Protein AF-A0A4P6JP90-F1 (afdb_monomer)

Structure (mmCIF, N/CA/C/O backbone):
data_AF-A0A4P6JP90-F1
#
_entry.id   AF-A0A4P6JP90-F1
#
loop_
_atom_site.group_PDB
_atom_site.id
_atom_site.type_symbol
_atom_site.label_atom_id
_atom_site.label_alt_id
_atom_site.label_comp_id
_atom_site.label_asym_id
_atom_site.label_entity_id
_atom_site.label_seq_id
_atom_site.pdbx_PDB_ins_code
_atom_site.Cartn_x
_atom_site.Cartn_y
_atom_site.Cartn_z
_atom_site.occupancy
_atom_site.B_iso_or_equiv
_atom_site.auth_seq_id
_atom_site.auth_comp_id
_atom_site.auth_asym_id
_atom_site.auth_atom_id
_atom_site.pdbx_PDB_model_num
ATOM 1 N N . MET A 1 1 ? -31.445 -18.723 0.556 1.00 42.91 1 MET A N 1
ATOM 2 C CA . MET A 1 1 ? -30.186 -18.191 1.125 1.00 42.91 1 MET A CA 1
ATOM 3 C C . MET A 1 1 ? -29.006 -19.052 0.667 1.00 42.91 1 MET A C 1
ATOM 5 O O . MET A 1 1 ? -28.596 -19.940 1.398 1.00 42.91 1 MET A O 1
ATOM 9 N N . LYS A 1 2 ? -28.521 -18.875 -0.571 1.00 52.81 2 LYS A N 1
ATOM 10 C CA . LYS A 1 2 ? -27.342 -19.593 -1.118 1.00 52.81 2 LYS A CA 1
ATOM 11 C C . LYS A 1 2 ? -26.565 -18.796 -2.185 1.00 52.81 2 LYS A C 1
ATOM 13 O O . LYS A 1 2 ? -25.630 -19.324 -2.766 1.00 52.81 2 LYS A O 1
ATOM 18 N N . GLU A 1 3 ? -26.945 -17.544 -2.440 1.00 55.09 3 GLU A N 1
ATOM 19 C CA . GLU A 1 3 ? -26.329 -16.702 -3.480 1.00 55.09 3 GLU A CA 1
ATOM 20 C C . GLU A 1 3 ? -25.105 -15.945 -2.941 1.00 55.09 3 GLU A C 1
ATOM 22 O O . GLU A 1 3 ? -24.091 -15.839 -3.621 1.00 55.09 3 GLU A O 1
ATOM 27 N N . ASN A 1 4 ? -25.132 -15.563 -1.660 1.00 58.03 4 ASN A N 1
ATOM 28 C CA . ASN A 1 4 ? -24.069 -14.778 -1.025 1.00 58.03 4 ASN A CA 1
ATOM 29 C C . ASN A 1 4 ? -22.713 -15.514 -0.964 1.00 58.03 4 ASN A C 1
ATOM 31 O O . ASN A 1 4 ? -21.666 -14.912 -1.156 1.00 58.03 4 ASN A O 1
ATOM 35 N N . THR A 1 5 ? -22.706 -16.832 -0.744 1.00 58.69 5 THR A N 1
ATOM 36 C CA . THR A 1 5 ? -21.463 -17.622 -0.717 1.00 58.69 5 THR A CA 1
ATOM 37 C C . THR A 1 5 ? -20.848 -17.801 -2.100 1.00 58.69 5 THR A C 1
ATOM 39 O O . THR A 1 5 ? -19.629 -17.857 -2.207 1.00 58.69 5 THR A O 1
ATOM 42 N N . SER A 1 6 ? -21.661 -17.875 -3.157 1.00 72.06 6 SER A N 1
ATOM 43 C CA . SER A 1 6 ? -21.149 -18.004 -4.526 1.00 72.06 6 SER A CA 1
ATOM 44 C C . SER A 1 6 ? -20.498 -16.705 -4.997 1.00 72.06 6 SER A C 1
ATOM 46 O O . SER A 1 6 ? -19.433 -16.743 -5.606 1.00 72.06 6 SER A O 1
ATOM 48 N N . GLU A 1 7 ? -21.105 -15.560 -4.684 1.00 72.69 7 GLU A N 1
ATOM 49 C CA . GLU A 1 7 ? -20.543 -14.244 -5.008 1.00 72.69 7 GLU A CA 1
ATOM 50 C C . GLU A 1 7 ? -19.234 -13.991 -4.259 1.00 72.69 7 GLU A C 1
ATOM 52 O O . GLU A 1 7 ? -18.255 -13.555 -4.860 1.00 72.69 7 GLU A O 1
ATOM 57 N N . VAL A 1 8 ? -19.175 -14.348 -2.972 1.00 79.31 8 VAL A N 1
ATOM 58 C CA . VAL A 1 8 ? -17.951 -14.224 -2.168 1.00 79.31 8 VAL A CA 1
ATOM 59 C C . VAL A 1 8 ? -16.829 -15.113 -2.711 1.00 79.31 8 VAL A C 1
ATOM 61 O O . VAL A 1 8 ? -15.691 -14.662 -2.807 1.00 79.31 8 VAL A O 1
ATOM 64 N N . VAL A 1 9 ? -17.130 -16.350 -3.118 1.00 81.19 9 VAL A N 1
ATOM 65 C CA . VAL A 1 9 ? -16.130 -17.261 -3.705 1.00 81.19 9 VAL A CA 1
ATOM 66 C C . VAL A 1 9 ? -15.599 -16.728 -5.037 1.00 81.19 9 VAL A C 1
ATOM 68 O O . VAL A 1 9 ? -14.396 -16.774 -5.269 1.00 81.19 9 VAL A O 1
ATOM 71 N N . GLN A 1 10 ? -16.462 -16.164 -5.885 1.00 80.25 10 GLN A N 1
ATOM 72 C CA . GLN A 1 10 ? -16.036 -15.548 -7.147 1.00 80.25 10 GLN A CA 1
ATOM 73 C C . GLN A 1 10 ? -15.190 -14.290 -6.925 1.00 80.25 10 GLN A C 1
ATOM 75 O O . GLN A 1 10 ? -14.244 -14.042 -7.671 1.00 80.25 10 GLN A O 1
ATOM 80 N N . LEU A 1 11 ? -15.506 -13.502 -5.893 1.00 83.19 11 LEU A N 1
ATOM 81 C CA . LEU A 1 11 ? -14.721 -12.323 -5.538 1.00 83.19 11 LEU A CA 1
ATOM 82 C C . LEU A 1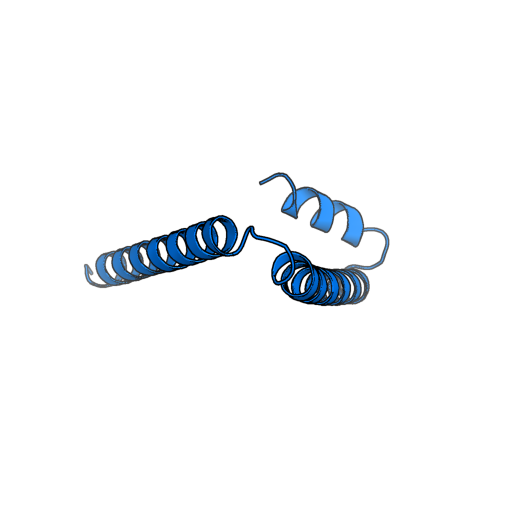 11 ? -13.316 -12.713 -5.063 1.00 83.19 11 LEU A C 1
ATOM 84 O O . LEU A 1 11 ? -12.337 -12.093 -5.467 1.00 83.19 11 LEU A O 1
ATOM 88 N N . LEU A 1 12 ? -13.225 -13.758 -4.236 1.00 79.31 12 LEU A N 1
ATOM 89 C CA . LEU A 1 12 ? -11.958 -14.279 -3.724 1.00 79.31 12 LEU A CA 1
ATOM 90 C C . LEU A 1 12 ? -11.084 -14.859 -4.839 1.00 79.31 12 LEU A C 1
ATOM 92 O O . LEU A 1 12 ? -9.900 -14.543 -4.896 1.00 79.31 12 LEU A O 1
ATOM 96 N N . ASP A 1 13 ? -11.669 -15.634 -5.754 1.00 85.31 13 ASP A N 1
ATOM 97 C CA . ASP A 1 13 ? -10.947 -16.200 -6.900 1.00 85.31 13 ASP A CA 1
ATOM 98 C C . ASP A 1 13 ? -10.377 -15.098 -7.809 1.00 85.31 13 ASP A C 1
ATOM 100 O O . ASP A 1 13 ? -9.234 -15.157 -8.258 1.00 85.31 13 ASP A O 1
ATOM 104 N N . ARG A 1 14 ? -11.139 -14.017 -8.004 1.00 81.25 14 ARG A N 1
ATOM 105 C CA . ARG A 1 14 ? -10.695 -12.863 -8.788 1.00 81.25 14 ARG A CA 1
ATOM 106 C C . ARG A 1 14 ? -9.575 -12.077 -8.107 1.00 81.25 14 ARG A C 1
ATOM 108 O O . ARG A 1 14 ? -8.659 -11.622 -8.785 1.00 81.25 14 ARG A O 1
ATOM 115 N N . ILE A 1 15 ? -9.622 -11.935 -6.783 1.00 80.88 15 ILE A N 1
ATOM 116 C CA . ILE A 1 15 ? -8.544 -11.304 -6.006 1.00 80.88 15 ILE A CA 1
ATOM 117 C C . ILE A 1 15 ? -7.250 -12.117 -6.120 1.00 80.88 15 ILE A C 1
ATOM 119 O O . ILE A 1 15 ? -6.181 -11.534 -6.303 1.00 80.88 15 ILE A O 1
ATOM 123 N N . ASP A 1 16 ? -7.337 -13.445 -6.053 1.00 85.06 16 ASP A N 1
ATOM 124 C CA . ASP A 1 16 ? -6.162 -14.314 -6.138 1.00 85.06 16 ASP A CA 1
ATOM 125 C C . ASP A 1 16 ? -5.525 -14.262 -7.537 1.00 85.06 16 ASP A C 1
ATOM 127 O O . ASP A 1 16 ? -4.308 -14.131 -7.675 1.00 85.06 16 ASP A O 1
ATOM 131 N N . GLN A 1 17 ? -6.345 -14.230 -8.593 1.00 81.38 17 GLN A N 1
ATOM 132 C CA . GLN A 1 17 ? -5.867 -14.055 -9.969 1.00 81.38 17 GLN A CA 1
ATOM 133 C C . GLN A 1 17 ? -5.131 -12.721 -10.178 1.00 81.38 17 GLN A C 1
ATOM 135 O O . GLN A 1 17 ? -4.048 -12.703 -10.767 1.00 81.38 17 GLN A O 1
ATOM 140 N N . GLU A 1 18 ? -5.671 -11.613 -9.663 1.00 76.81 18 GLU A N 1
ATOM 141 C CA . GLU A 1 18 ? -5.028 -10.291 -9.736 1.00 76.81 18 GLU A CA 1
ATOM 142 C C . GLU A 1 18 ? -3.710 -10.257 -8.946 1.00 76.81 18 GLU A C 1
ATOM 144 O O . GLU A 1 18 ? -2.705 -9.698 -9.398 1.00 76.81 18 GLU A O 1
ATOM 149 N N . TYR A 1 19 ? -3.670 -10.915 -7.785 1.00 77.25 19 TYR A N 1
ATOM 150 C CA . TYR A 1 19 ? -2.461 -11.012 -6.972 1.00 77.25 19 TYR A CA 1
ATOM 151 C C . TYR A 1 19 ? -1.365 -11.834 -7.665 1.00 77.25 19 TY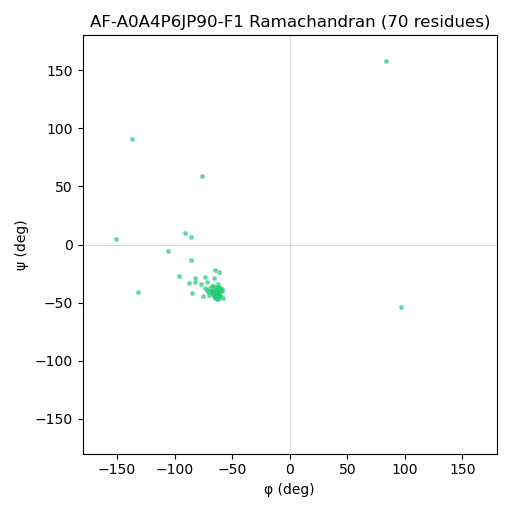R A C 1
ATOM 153 O O . TYR A 1 19 ? -0.202 -11.418 -7.700 1.00 77.25 19 TYR A O 1
ATOM 161 N N . GLN A 1 20 ? -1.721 -12.969 -8.276 1.00 77.31 20 GLN A N 1
ATOM 162 C CA . GLN A 1 20 ? -0.790 -13.787 -9.058 1.00 77.31 20 GLN A CA 1
ATOM 163 C C . GLN A 1 20 ? -0.267 -13.032 -10.284 1.00 77.31 20 GLN A C 1
ATOM 165 O O . GLN A 1 20 ? 0.939 -13.045 -10.537 1.00 77.31 20 GLN A O 1
ATOM 170 N N . ALA A 1 21 ? -1.131 -12.309 -11.002 1.00 75.00 21 ALA A N 1
ATOM 171 C CA . ALA A 1 21 ? -0.730 -11.482 -12.137 1.00 75.00 21 ALA A CA 1
ATOM 172 C C . ALA A 1 21 ? 0.251 -10.375 -11.718 1.00 75.00 21 ALA A C 1
ATOM 174 O O . ALA A 1 21 ? 1.276 -10.180 -12.372 1.00 75.00 21 ALA A O 1
ATOM 175 N N . ALA A 1 22 ? 0.004 -9.706 -10.588 1.00 70.31 22 ALA A N 1
ATOM 176 C CA . ALA A 1 22 ? 0.913 -8.705 -10.036 1.00 70.31 22 ALA A CA 1
ATOM 177 C C . ALA A 1 22 ? 2.266 -9.312 -9.626 1.00 70.31 22 ALA A C 1
ATOM 179 O O . ALA A 1 22 ? 3.315 -8.749 -9.938 1.00 70.31 22 ALA A O 1
ATOM 180 N N . GLN A 1 23 ? 2.263 -10.482 -8.978 1.00 69.19 23 GLN A N 1
ATOM 181 C CA . GLN A 1 23 ? 3.477 -11.222 -8.613 1.00 69.19 23 GLN A CA 1
ATOM 182 C C . GLN A 1 23 ? 4.287 -11.642 -9.846 1.00 69.19 23 GLN A C 1
ATOM 184 O O . GLN A 1 23 ? 5.517 -11.569 -9.845 1.00 69.19 23 GLN A O 1
ATOM 189 N N . TRP A 1 24 ? 3.613 -12.067 -10.913 1.00 63.66 24 TRP A N 1
ATOM 190 C CA . TRP A 1 24 ? 4.255 -12.462 -12.164 1.00 63.66 24 TRP A CA 1
ATOM 191 C C . TRP A 1 24 ? 4.765 -11.254 -12.943 1.00 63.66 24 TRP A C 1
ATOM 193 O O . TRP A 1 24 ? 5.867 -11.317 -13.477 1.00 63.66 24 TRP A O 1
ATOM 203 N N . ALA A 1 25 ? 4.041 -10.135 -12.942 1.00 62.09 25 ALA A N 1
ATOM 204 C CA . ALA A 1 25 ? 4.515 -8.870 -13.491 1.00 62.09 25 ALA A CA 1
ATOM 205 C C . ALA A 1 25 ? 5.758 -8.375 -12.736 1.00 62.09 25 ALA A C 1
ATOM 207 O O . ALA A 1 25 ? 6.752 -8.020 -13.361 1.00 62.09 25 ALA A O 1
ATOM 208 N N . LEU A 1 26 ? 5.757 -8.450 -11.403 1.00 58.00 26 LEU A N 1
ATOM 209 C CA . LEU A 1 26 ? 6.907 -8.122 -10.554 1.00 58.00 26 LEU A CA 1
ATOM 210 C C . LEU A 1 26 ? 8.122 -9.018 -10.831 1.00 58.00 26 LEU A C 1
ATOM 212 O O . LEU A 1 26 ? 9.252 -8.529 -10.845 1.00 58.00 26 LEU A O 1
ATOM 216 N N . LYS A 1 27 ? 7.904 -10.316 -11.075 1.00 59.38 27 LYS A N 1
ATOM 217 C CA . LYS A 1 27 ? 8.973 -11.268 -11.422 1.00 59.38 27 LYS A CA 1
ATOM 218 C C . LYS A 1 27 ? 9.441 -11.136 -12.878 1.00 59.38 27 LYS A C 1
ATOM 220 O O . LYS A 1 27 ? 10.623 -11.323 -13.140 1.00 59.38 27 LYS A O 1
ATOM 225 N N . GLY A 1 28 ? 8.548 -10.797 -13.809 1.00 51.34 28 GLY A N 1
ATOM 226 C CA . GLY A 1 28 ? 8.820 -10.660 -15.245 1.00 51.34 28 GLY A CA 1
ATOM 227 C C . GLY A 1 28 ? 9.422 -9.310 -15.652 1.00 51.34 28 GLY A C 1
ATOM 228 O O . GLY A 1 28 ? 10.213 -9.257 -16.588 1.00 51.34 28 GLY A O 1
ATOM 229 N N . LEU A 1 29 ? 9.121 -8.229 -14.924 1.00 54.38 29 LEU A N 1
ATOM 230 C CA . LEU A 1 29 ? 9.703 -6.888 -15.118 1.00 54.38 29 LEU A CA 1
ATOM 231 C C . LEU A 1 29 ? 11.034 -6.692 -14.376 1.00 54.38 29 LEU A C 1
ATOM 233 O O . LEU A 1 29 ? 11.602 -5.596 -14.378 1.00 54.38 29 LEU A O 1
ATOM 237 N N . ALA A 1 30 ? 11.572 -7.748 -13.762 1.00 49.44 30 ALA A N 1
ATOM 238 C CA . ALA A 1 30 ? 12.875 -7.745 -13.112 1.00 49.44 30 ALA A CA 1
ATOM 239 C C . ALA A 1 30 ? 14.029 -7.816 -14.135 1.00 49.44 30 ALA A C 1
ATOM 241 O O . ALA A 1 30 ? 14.868 -8.711 -14.093 1.00 49.44 30 ALA A O 1
ATOM 242 N N . TYR A 1 31 ? 14.101 -6.835 -15.038 1.00 49.72 31 TYR A N 1
ATOM 243 C CA . TYR A 1 31 ? 15.331 -6.495 -15.751 1.00 49.72 31 TYR A CA 1
ATOM 244 C C . TYR A 1 31 ? 15.487 -4.966 -15.810 1.00 49.72 31 TYR A C 1
ATOM 246 O O . TYR A 1 31 ? 14.998 -4.283 -16.704 1.00 49.72 31 TYR A O 1
ATOM 254 N N . GLY A 1 32 ? 16.167 -4.416 -14.800 1.00 57.72 32 GLY A N 1
ATOM 255 C C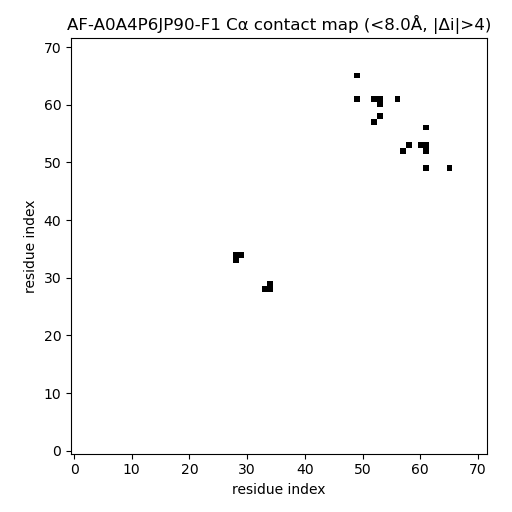A . GLY A 1 32 ? 16.932 -3.169 -14.916 1.00 57.72 32 GLY A CA 1
ATOM 256 C C . GLY A 1 32 ? 16.273 -1.859 -14.479 1.00 57.72 32 GLY A C 1
ATOM 257 O O . GLY A 1 32 ? 16.872 -1.157 -13.671 1.00 57.72 32 GLY A O 1
ATOM 258 N N . THR A 1 33 ? 15.088 -1.497 -14.979 1.00 52.47 33 THR A N 1
ATOM 259 C CA . THR A 1 33 ? 14.632 -0.083 -14.920 1.00 52.47 33 THR A CA 1
ATOM 260 C C . THR A 1 33 ? 13.209 0.128 -14.398 1.00 52.47 33 THR A C 1
ATOM 262 O O . THR A 1 33 ? 13.016 0.985 -13.539 1.00 52.47 33 THR A O 1
ATOM 265 N N . ALA A 1 34 ? 12.236 -0.706 -14.779 1.00 52.09 34 ALA A N 1
ATOM 266 C CA . ALA A 1 34 ? 10.844 -0.587 -14.308 1.00 52.09 34 ALA A CA 1
ATOM 267 C C . ALA A 1 34 ? 10.690 -0.741 -12.780 1.00 52.09 34 ALA A C 1
ATOM 269 O O . ALA A 1 34 ? 9.754 -0.219 -12.179 1.00 52.09 34 ALA A O 1
ATOM 270 N N . ARG A 1 35 ? 11.645 -1.422 -12.131 1.00 55.31 35 ARG A N 1
ATOM 271 C CA . ARG A 1 35 ? 11.686 -1.593 -10.676 1.00 55.31 35 ARG A CA 1
ATOM 272 C C . ARG A 1 35 ? 11.828 -0.261 -9.937 1.00 55.31 35 ARG A C 1
ATOM 274 O O . ARG A 1 35 ? 11.258 -0.137 -8.867 1.00 55.31 35 ARG A O 1
ATOM 281 N N . HIS A 1 36 ? 12.579 0.709 -10.455 1.00 50.97 36 HIS A N 1
ATOM 282 C CA . HIS A 1 36 ? 12.820 1.953 -9.716 1.00 50.97 36 HIS A CA 1
ATOM 283 C C . HIS A 1 36 ? 11.597 2.868 -9.729 1.00 50.97 36 HIS A C 1
ATOM 285 O O . HIS A 1 36 ? 11.203 3.333 -8.666 1.00 50.97 36 HIS A O 1
ATOM 291 N N . AS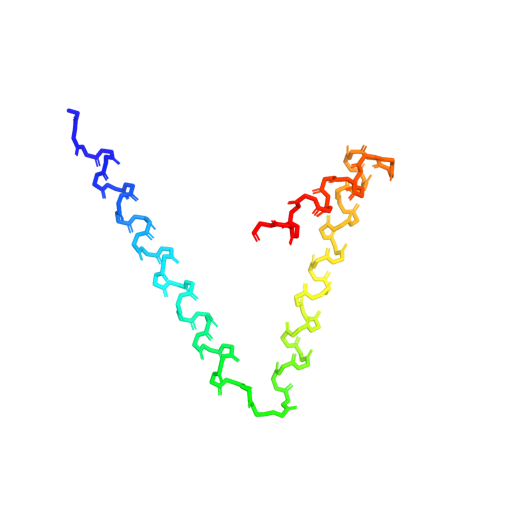P A 1 37 ? 10.948 3.043 -10.880 1.00 58.84 37 ASP A N 1
ATOM 292 C CA . ASP A 1 37 ? 9.753 3.889 -10.984 1.00 58.84 37 ASP A CA 1
ATOM 293 C C . ASP A 1 37 ? 8.556 3.256 -10.270 1.00 58.84 37 ASP A C 1
ATOM 295 O O . ASP A 1 37 ? 7.891 3.912 -9.474 1.00 58.84 37 ASP A O 1
ATOM 299 N N . PHE A 1 38 ? 8.348 1.946 -10.441 1.00 63.25 38 PHE A N 1
ATOM 300 C CA . PHE A 1 38 ? 7.261 1.234 -9.770 1.00 63.25 38 PHE A CA 1
ATOM 301 C C . PHE A 1 38 ? 7.454 1.156 -8.246 1.00 63.25 38 PHE A C 1
ATOM 303 O O . PHE A 1 38 ? 6.498 1.323 -7.486 1.00 63.25 38 PHE A O 1
ATOM 310 N N . ILE A 1 39 ? 8.687 0.929 -7.770 1.00 61.34 39 ILE A N 1
ATOM 311 C CA . ILE A 1 39 ? 8.984 0.990 -6.331 1.00 61.34 39 ILE A CA 1
ATOM 312 C C . ILE A 1 39 ? 8.835 2.421 -5.820 1.00 61.34 39 ILE A C 1
ATOM 314 O O . ILE A 1 39 ? 8.261 2.600 -4.752 1.00 61.34 39 ILE A O 1
ATOM 318 N N . ASN A 1 40 ? 9.289 3.434 -6.561 1.00 68.69 40 ASN A N 1
ATOM 319 C CA . ASN A 1 40 ? 9.141 4.829 -6.152 1.00 68.69 40 ASN A CA 1
ATOM 320 C C . ASN A 1 40 ? 7.671 5.232 -6.039 1.00 68.69 40 ASN A C 1
ATOM 322 O O . ASN A 1 40 ? 7.288 5.786 -5.016 1.00 68.69 40 ASN A O 1
ATOM 326 N N . GLU A 1 41 ? 6.824 4.905 -7.016 1.00 73.31 41 GLU A N 1
ATOM 327 C CA . GLU A 1 41 ? 5.385 5.186 -6.939 1.00 73.31 41 GLU A CA 1
ATOM 328 C C . GLU A 1 41 ? 4.726 4.479 -5.750 1.00 73.31 41 GLU A C 1
ATOM 330 O O . GLU A 1 41 ? 3.881 5.052 -5.057 1.00 73.31 41 GLU A O 1
ATOM 335 N N . ARG A 1 42 ? 5.122 3.234 -5.466 1.00 72.00 42 ARG A N 1
ATOM 336 C CA . ARG A 1 42 ? 4.636 2.506 -4.289 1.00 72.00 42 ARG A CA 1
ATOM 337 C C . ARG A 1 42 ? 5.132 3.118 -2.982 1.00 72.00 42 ARG A C 1
ATOM 339 O O . ARG A 1 42 ? 4.338 3.225 -2.055 1.00 72.00 42 ARG A O 1
ATOM 346 N N . LEU A 1 43 ? 6.390 3.544 -2.907 1.00 69.25 43 LEU A N 1
ATOM 347 C CA . LEU A 1 43 ? 6.960 4.196 -1.727 1.00 69.25 43 LEU A CA 1
ATOM 348 C C . LEU A 1 43 ? 6.337 5.573 -1.475 1.00 69.25 43 LEU A C 1
ATOM 350 O O . LEU A 1 43 ? 6.031 5.886 -0.330 1.00 69.25 43 LEU A O 1
ATOM 354 N N . VAL A 1 44 ? 6.081 6.357 -2.524 1.00 78.00 44 VAL A N 1
ATOM 355 C CA . VAL A 1 44 ? 5.387 7.652 -2.425 1.00 78.00 44 VAL A CA 1
ATOM 356 C C . VAL A 1 44 ? 3.960 7.459 -1.914 1.00 78.00 44 VAL A C 1
ATOM 358 O O . VAL A 1 44 ? 3.537 8.152 -0.991 1.00 78.00 44 VAL A O 1
ATOM 361 N N . ASN A 1 45 ? 3.231 6.471 -2.441 1.00 79.88 45 ASN A N 1
ATOM 362 C CA . ASN A 1 45 ? 1.893 6.146 -1.942 1.00 79.88 45 ASN A CA 1
ATOM 363 C C . ASN A 1 45 ? 1.917 5.654 -0.487 1.00 79.88 45 ASN A C 1
ATOM 365 O O . ASN A 1 45 ? 1.065 6.037 0.310 1.00 79.88 45 ASN A O 1
ATOM 369 N N . LEU A 1 46 ? 2.907 4.838 -0.122 1.00 75.19 46 LEU A N 1
ATOM 370 C CA . LEU A 1 46 ? 3.093 4.351 1.245 1.00 75.19 46 LEU A CA 1
ATOM 371 C C . LEU A 1 46 ? 3.395 5.497 2.219 1.00 75.19 46 LEU A C 1
ATOM 373 O O . LEU A 1 46 ? 2.872 5.515 3.330 1.00 75.19 46 LEU A O 1
ATOM 377 N N . GLN A 1 47 ? 4.197 6.474 1.794 1.00 77.69 47 GLN A N 1
ATOM 378 C CA . GLN A 1 47 ? 4.489 7.671 2.574 1.00 77.69 47 GLN A CA 1
ATOM 379 C C . GLN A 1 47 ? 3.233 8.528 2.787 1.00 77.69 47 GLN A C 1
ATOM 381 O O . GLN A 1 47 ? 2.948 8.897 3.923 1.00 77.69 47 GLN A O 1
ATOM 386 N N . ALA A 1 48 ? 2.440 8.767 1.739 1.00 81.44 48 ALA A N 1
ATOM 387 C CA . ALA A 1 48 ? 1.183 9.509 1.856 1.00 81.44 48 ALA A CA 1
ATOM 388 C C . ALA A 1 48 ? 0.184 8.816 2.804 1.00 81.44 48 ALA A C 1
ATOM 390 O O . ALA A 1 48 ? -0.506 9.472 3.583 1.00 81.44 48 ALA A O 1
ATOM 391 N N . LEU A 1 49 ? 0.132 7.481 2.777 1.00 79.12 49 LEU A N 1
ATOM 392 C CA . LEU A 1 49 ? -0.680 6.694 3.706 1.00 79.12 49 LEU A CA 1
ATOM 393 C C . LEU A 1 49 ? -0.166 6.788 5.148 1.00 79.12 49 LEU A C 1
ATOM 395 O O . LEU A 1 49 ? -0.970 6.927 6.067 1.00 79.12 49 LEU A O 1
ATOM 399 N N . HIS A 1 50 ? 1.151 6.748 5.365 1.00 78.69 50 HIS A N 1
ATOM 400 C CA . HIS A 1 50 ? 1.724 6.963 6.695 1.00 78.69 50 HIS A CA 1
ATOM 401 C C . HIS A 1 50 ? 1.378 8.346 7.250 1.00 78.69 50 HIS A C 1
ATOM 403 O O . HIS A 1 50 ? 0.989 8.443 8.412 1.00 78.69 50 HIS A O 1
ATOM 409 N N . GLU A 1 51 ? 1.477 9.396 6.434 1.00 82.00 51 GLU A N 1
ATOM 410 C CA . GLU A 1 51 ? 1.138 10.766 6.835 1.00 82.00 51 GLU A CA 1
ATOM 411 C C . GLU A 1 51 ? -0.346 10.891 7.212 1.00 82.00 51 GLU A C 1
ATOM 413 O O . GLU A 1 51 ? -0.660 11.420 8.277 1.00 82.00 51 GLU A O 1
ATOM 418 N N . GLN A 1 52 ? -1.253 10.304 6.423 1.00 81.75 52 GLN A N 1
ATOM 419 C CA . GLN A 1 52 ? -2.688 10.286 6.739 1.00 81.75 52 GLN A CA 1
ATOM 420 C C . GLN A 1 52 ? -3.007 9.510 8.022 1.00 81.75 52 GLN A C 1
ATOM 422 O O . GLN A 1 52 ? -3.854 9.931 8.808 1.00 81.75 52 GLN A O 1
ATOM 427 N N . ILE A 1 53 ? -2.330 8.383 8.265 1.00 79.19 53 ILE A N 1
ATOM 428 C CA . ILE A 1 53 ? -2.505 7.621 9.507 1.00 79.19 53 ILE A CA 1
ATOM 429 C C . ILE A 1 53 ? -2.021 8.460 10.694 1.00 79.19 53 ILE A C 1
ATOM 431 O O . ILE A 1 53 ? -2.730 8.567 11.690 1.00 79.19 53 ILE A O 1
ATOM 435 N N . ILE A 1 54 ? -0.859 9.107 10.590 1.00 82.94 54 ILE A N 1
ATOM 436 C CA . ILE A 1 54 ? -0.338 9.994 11.642 1.00 82.94 54 ILE A CA 1
ATOM 437 C C . ILE A 1 54 ? -1.310 11.144 11.931 1.00 82.94 54 ILE A C 1
ATOM 439 O O . ILE A 1 54 ? -1.531 11.466 13.097 1.00 82.94 54 ILE A O 1
ATOM 443 N N . GLU A 1 55 ? -1.926 11.725 10.904 1.00 85.19 55 GLU A N 1
ATOM 444 C CA . GLU A 1 55 ? -2.908 12.800 11.059 1.00 85.19 55 GLU A CA 1
ATOM 445 C C . GLU A 1 55 ? -4.205 12.325 11.741 1.00 85.19 55 GLU A C 1
ATOM 447 O O . GLU A 1 55 ? -4.781 13.051 12.549 1.00 85.19 55 GLU A O 1
ATOM 452 N N . GLN A 1 56 ? -4.647 11.090 11.476 1.00 82.38 56 GLN A N 1
ATOM 453 C CA . GLN A 1 56 ? -5.906 10.551 12.007 1.00 82.38 56 GLN A CA 1
ATOM 454 C C . GLN A 1 56 ? -5.804 9.949 13.416 1.00 82.38 56 GLN A C 1
ATOM 456 O O . GLN A 1 56 ? -6.717 10.135 14.220 1.00 82.38 56 GLN A O 1
ATOM 461 N N . VAL A 1 57 ? -4.740 9.199 13.723 1.00 81.56 57 VAL A N 1
ATOM 462 C CA . VAL A 1 57 ? -4.561 8.526 15.032 1.00 81.56 57 VAL A CA 1
ATOM 463 C C . VAL A 1 57 ? -3.525 9.201 15.929 1.00 81.56 57 VAL A C 1
ATOM 465 O O . VAL A 1 57 ? -3.397 8.841 17.100 1.00 81.56 57 VAL A O 1
ATOM 468 N N . GLY A 1 58 ? -2.824 10.209 15.419 1.00 79.56 58 GLY A N 1
ATOM 469 C CA . GLY A 1 58 ? -1.774 10.912 16.137 1.00 79.56 58 GLY A CA 1
ATOM 470 C C . GLY A 1 58 ? -0.416 10.197 16.066 1.00 79.56 58 GLY A C 1
ATOM 471 O O . GLY A 1 58 ? -0.335 8.981 15.846 1.00 79.56 58 GLY A O 1
ATOM 472 N N . PRO A 1 59 ? 0.679 10.946 16.282 1.00 76.06 59 PRO A N 1
ATOM 473 C CA . PRO A 1 59 ? 2.045 10.462 16.087 1.00 76.06 59 PRO A CA 1
ATOM 474 C C . PRO A 1 59 ? 2.459 9.336 17.048 1.00 76.06 59 PRO A C 1
ATOM 476 O O . PRO A 1 59 ? 3.356 8.569 16.714 1.00 76.06 59 PRO A O 1
ATOM 479 N N . ASP A 1 60 ? 1.795 9.189 18.199 1.00 75.75 60 ASP A N 1
ATOM 480 C CA . ASP A 1 60 ? 2.127 8.155 19.192 1.00 75.75 60 ASP A CA 1
ATOM 481 C C . ASP A 1 60 ? 1.519 6.778 18.867 1.00 75.75 60 ASP A C 1
ATOM 483 O O . ASP A 1 60 ? 2.109 5.737 19.171 1.00 75.75 60 ASP A O 1
ATOM 487 N N . ALA A 1 61 ? 0.340 6.750 18.235 1.00 76.75 61 ALA A N 1
ATOM 488 C CA . ALA A 1 61 ? -0.386 5.514 17.928 1.00 76.75 61 ALA A CA 1
ATOM 489 C C . ALA A 1 61 ? -0.127 5.004 16.500 1.00 76.75 61 ALA A C 1
ATOM 491 O O . ALA A 1 61 ? -0.184 3.795 16.252 1.00 76.75 61 ALA A O 1
ATOM 492 N N . 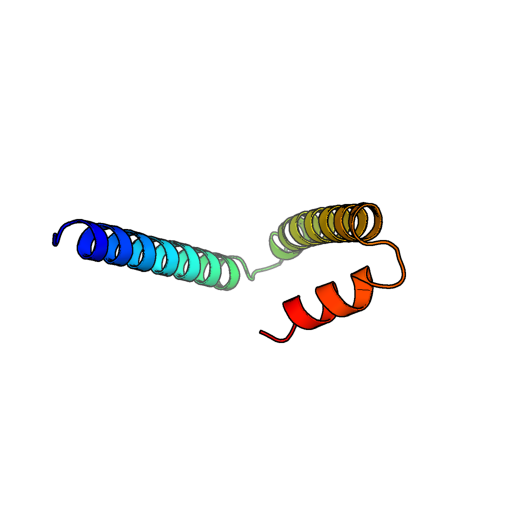ALA A 1 62 ? 0.201 5.901 15.566 1.00 77.94 62 ALA A N 1
ATOM 493 C CA . ALA A 1 62 ? 0.455 5.557 14.171 1.00 77.94 62 ALA A CA 1
ATOM 494 C C . ALA A 1 62 ? 1.585 4.521 13.964 1.00 77.94 62 ALA A C 1
ATOM 496 O O . ALA A 1 62 ? 1.348 3.544 13.249 1.00 77.94 62 ALA A O 1
ATOM 497 N N . PRO A 1 63 ? 2.771 4.624 14.605 1.00 75.25 63 PRO A N 1
ATOM 498 C CA . PRO A 1 63 ? 3.877 3.697 14.350 1.00 75.25 63 PRO A CA 1
ATOM 499 C C . PRO A 1 63 ? 3.553 2.242 14.714 1.00 75.25 63 PRO A C 1
ATOM 501 O O . PRO A 1 63 ? 3.997 1.318 14.035 1.00 75.25 63 PRO A O 1
ATOM 504 N N . GLN A 1 64 ? 2.747 2.022 15.759 1.00 78.38 64 GLN A N 1
ATOM 505 C CA . GLN A 1 64 ? 2.359 0.680 16.213 1.00 78.38 64 GLN A CA 1
ATOM 506 C C . GLN A 1 64 ? 1.369 0.010 15.250 1.00 78.38 64 GLN A C 1
ATOM 508 O O . GLN A 1 64 ? 1.479 -1.184 14.967 1.00 78.38 64 GLN A O 1
ATOM 513 N N . LEU A 1 65 ? 0.422 0.786 14.715 1.00 74.69 65 LEU A N 1
ATOM 514 C CA . LEU A 1 65 ? -0.524 0.336 13.689 1.00 74.69 65 LEU A CA 1
ATOM 515 C C . LEU A 1 65 ? 0.195 -0.028 1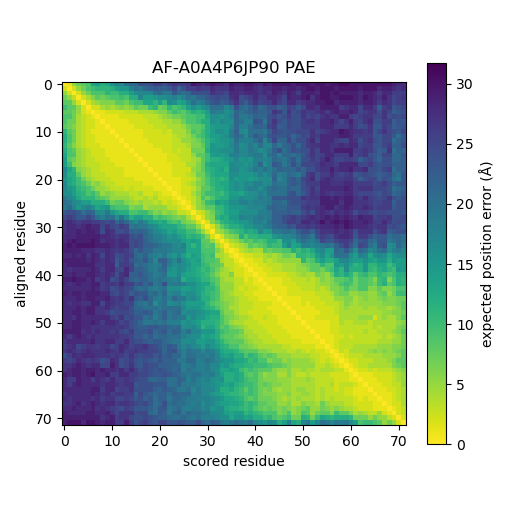2.390 1.00 74.69 65 LEU A C 1
ATOM 517 O O . LEU A 1 65 ? -0.064 -1.077 11.803 1.00 74.69 65 LEU A O 1
ATOM 521 N N . ILE A 1 66 ? 1.141 0.818 11.992 1.00 75.38 66 ILE A N 1
ATOM 522 C CA . ILE A 1 66 ? 1.969 0.632 10.806 1.00 75.38 66 ILE A CA 1
ATOM 523 C C . ILE A 1 66 ? 2.840 -0.628 10.934 1.00 75.38 66 ILE A C 1
ATOM 525 O O . ILE A 1 66 ? 2.862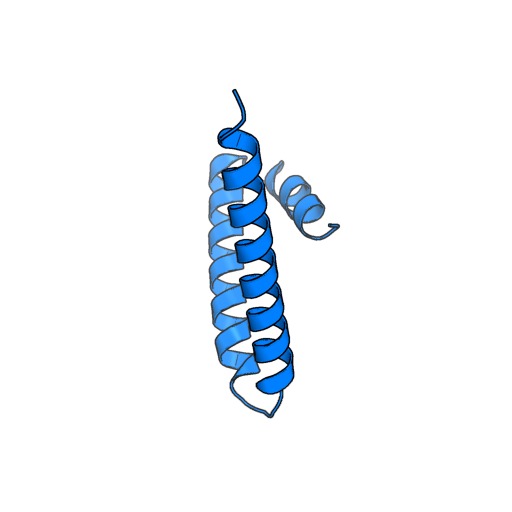 -1.458 10.029 1.00 75.38 66 ILE A O 1
ATOM 529 N N . ALA A 1 67 ? 3.509 -0.827 12.075 1.00 76.19 67 ALA A N 1
ATOM 530 C CA . ALA A 1 67 ? 4.346 -2.005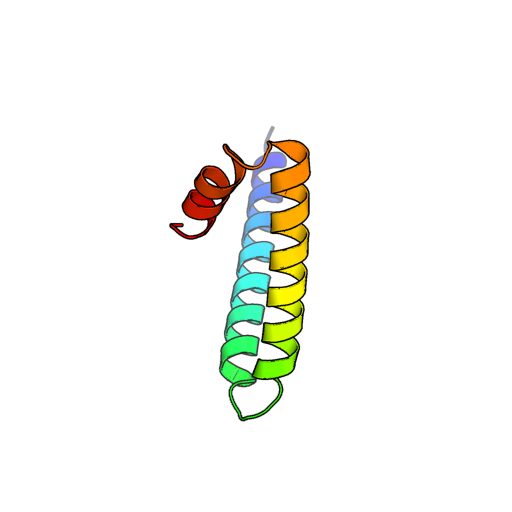 12.311 1.00 76.19 67 ALA A CA 1
ATOM 531 C C . ALA A 1 67 ? 3.560 -3.324 12.204 1.00 76.19 67 ALA A C 1
ATOM 533 O O . ALA A 1 67 ? 4.058 -4.298 11.642 1.00 76.19 67 ALA A O 1
ATOM 534 N N . ARG A 1 68 ? 2.310 -3.344 12.683 1.00 74.00 68 ARG A N 1
ATOM 535 C CA . ARG A 1 68 ? 1.417 -4.506 12.574 1.00 74.00 68 ARG A CA 1
ATOM 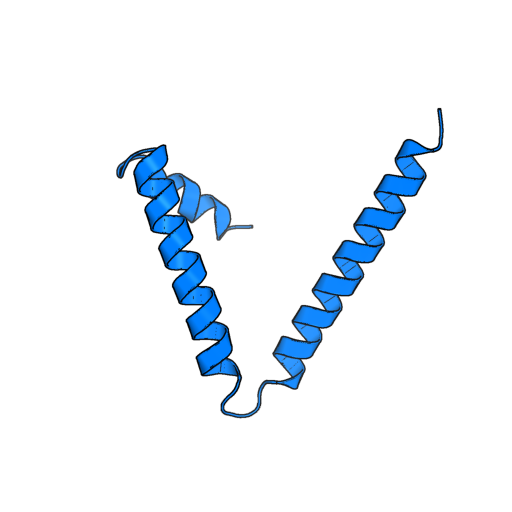536 C C . ARG A 1 68 ? 1.024 -4.828 11.126 1.00 74.00 68 ARG A C 1
ATOM 538 O O . ARG A 1 68 ? 0.765 -5.988 10.822 1.00 74.00 68 ARG A O 1
ATOM 545 N N . ALA A 1 69 ? 0.980 -3.829 10.243 1.00 68.38 69 ALA A N 1
ATOM 546 C CA . ALA A 1 69 ? 0.637 -4.020 8.834 1.00 68.38 69 ALA A CA 1
ATOM 547 C C . ALA A 1 69 ? 1.766 -4.684 8.022 1.00 68.38 69 ALA A C 1
ATOM 549 O O . ALA A 1 69 ? 1.478 -5.380 7.055 1.00 68.38 69 ALA A O 1
ATOM 550 N N . TYR A 1 70 ? 3.033 -4.515 8.421 1.00 65.62 70 TYR A N 1
ATOM 551 C CA . TYR A 1 70 ? 4.185 -5.138 7.745 1.00 65.62 70 TYR A CA 1
ATOM 552 C C . TYR A 1 70 ? 4.509 -6.559 8.223 1.00 65.62 70 TYR A C 1
ATOM 554 O O . TYR A 1 70 ? 5.312 -7.241 7.592 1.00 65.62 70 TYR A O 1
ATOM 562 N N . SER A 1 71 ? 3.936 -7.006 9.342 1.00 57.62 71 SER A N 1
ATOM 563 C CA . SER A 1 71 ? 4.218 -8.325 9.924 1.00 57.62 71 SER A CA 1
ATOM 564 C C . SER A 1 71 ? 3.288 -9.446 9.440 1.00 57.62 71 SER A C 1
ATOM 566 O O . SER A 1 71 ? 3.283 -10.510 10.059 1.00 57.62 71 SER A O 1
ATOM 568 N N . SER A 1 72 ? 2.466 -9.205 8.412 1.00 46.88 72 SER A N 1
ATOM 569 C CA . SER A 1 72 ? 1.452 -10.149 7.922 1.00 46.88 72 SER A CA 1
ATOM 570 C C . SER A 1 72 ? 1.713 -10.647 6.508 1.00 46.88 72 SER A C 1
ATOM 572 O O . SER A 1 72 ? 2.421 -9.958 5.743 1.00 46.88 72 SER A O 1
#

Sequence (72 aa):
MKENTSEVVQLLDRIDQEYQAAQWALKGLAYGTARHDFINERLVNLQALHEQIIEQVGPDAAPQLIARAYSS

Radius of gyration: 17.44 Å; Cα contacts (8 Å, |Δi|>4): 11; chains: 1; bounding box: 47×32×35 Å

Secondary structure (DSSP, 8-state):
--SHHHHHHHHHHHHHHHHHHHHHHHHHS-SSSHHHHHHHHHHHHHHHHHHHHHHHH-TTTHHHHHHHHHT-

Foldseek 3Di:
DPVVVVVVVVVVVVVVVVVVVVVVCVVVVPDDDPCVVVVVVVVVVVVVVLVVLCVVVNPVVSVVVVVVVVVD

Mean predicted aligned error: 15.09 Å

Solvent-accessible surface area (backbone atoms only — not comparable to full-atom values): 4181 Å² total; per-residue (Å²): 144,71,60,69,65,55,54,52,51,53,52,51,53,51,52,51,52,53,50,51,52,50,52,47,48,60,64,69,48,70,68,93,53,61,57,59,58,55,48,48,56,50,50,53,51,50,49,56,49,51,53,52,40,26,71,73,62,32,77,84,52,28,60,62,56,52,54,60,66,71,75,110

pLDDT: mean 70.31, std 11.36, range [42.91, 85.31]

Organism: Ktedonosporobacter rubrisoli (NCBI:txid2509675)